Protein AF-A0ABD5MRA9-F1 (afdb_monomer_lite)

Secondary structure (DSSP, 8-state):
-EETTS-HHHHHHHHHHHT-SEEEEEETTEEEEEEEHHHHHHTTSS--

Radius of gyration: 10.7 Å; chains: 1; bounding box: 27×20×23 Å

InterPro domains:
  IPR000644 CBS domain [PF00571] (3-42)
  IPR046342 CBS domain superfamily [G3DSA:3.10.580.10] (1-46)
  IPR046342 CBS domain superfamily [SSF54631] (3-42)

Organism: NCBI:txid2175149

pLDDT: mean 83.26, std 11.56, range [41.62, 91.81]

Foldseek 3Di:
DEEPPDDLVVVLVCCVVVVHQKDFYDDPRHGPDIDGPVNSVVVVVVPD

Sequence (48 aa):
MIDRRDSTQVALSQLIQSDVDALPVTRDGAVVGIVTMTAIRDGRSEGA

Structure (mmCIF, N/CA/C/O backbone):
data_AF-A0ABD5MRA9-F1
#
_entry.id   AF-A0ABD5MRA9-F1
#
loop_
_atom_site.group_PDB
_atom_site.id
_atom_site.type_symbol
_atom_site.label_atom_id
_atom_site.label_alt_id
_atom_site.label_comp_id
_atom_site.label_asym_id
_atom_site.label_entity_id
_atom_site.label_seq_id
_atom_site.pdbx_PDB_ins_code
_atom_site.Cartn_x
_atom_site.Cartn_y
_atom_site.Cartn_z
_atom_site.occupancy
_atom_site.B_iso_or_equiv
_atom_site.auth_seq_id
_atom_site.auth_comp_id
_atom_site.auth_asym_id
_atom_site.auth_atom_id
_atom_site.pdbx_PDB_model_num
ATOM 1 N N . MET A 1 1 ? -0.055 8.899 -0.713 1.00 69.81 1 MET A N 1
ATOM 2 C CA . MET A 1 1 ? 0.652 8.545 -1.969 1.00 69.81 1 MET A CA 1
ATOM 3 C C . MET A 1 1 ? 2.090 8.981 -1.786 1.00 69.81 1 MET A C 1
ATOM 5 O O . MET A 1 1 ? 2.295 10.078 -1.280 1.00 69.81 1 MET A O 1
ATOM 9 N N . ILE A 1 2 ? 3.046 8.127 -2.137 1.00 84.44 2 ILE A N 1
ATOM 10 C CA . ILE A 1 2 ? 4.483 8.334 -1.888 1.00 84.44 2 ILE A CA 1
ATOM 11 C C . ILE A 1 2 ? 5.246 8.278 -3.206 1.00 84.44 2 ILE A C 1
ATOM 13 O O . ILE A 1 2 ? 4.907 7.485 -4.087 1.00 84.44 2 ILE A O 1
ATOM 17 N N . ASP A 1 3 ? 6.267 9.116 -3.346 1.00 87.12 3 ASP A N 1
ATOM 18 C CA . ASP A 1 3 ? 7.191 9.053 -4.471 1.00 87.12 3 ASP A CA 1
ATOM 19 C C . ASP A 1 3 ? 8.247 7.967 -4.227 1.00 87.12 3 ASP A C 1
ATOM 21 O O . ASP A 1 3 ? 8.605 7.657 -3.092 1.00 87.12 3 ASP A O 1
ATOM 25 N N . ARG A 1 4 ? 8.800 7.386 -5.294 1.00 79.81 4 ARG A N 1
ATOM 26 C CA . ARG A 1 4 ? 9.880 6.389 -5.190 1.00 79.81 4 ARG A CA 1
ATOM 27 C C . ARG A 1 4 ? 11.123 6.897 -4.444 1.00 79.81 4 ARG A C 1
ATOM 29 O O . ARG A 1 4 ? 11.927 6.084 -3.994 1.00 79.81 4 ARG A O 1
ATOM 36 N N . ARG A 1 5 ? 11.327 8.211 -4.361 1.00 81.56 5 ARG A N 1
ATOM 37 C CA . ARG A 1 5 ? 12.445 8.821 -3.626 1.00 81.56 5 ARG A CA 1
ATOM 38 C C . ARG A 1 5 ? 12.188 8.948 -2.125 1.00 81.56 5 ARG A C 1
ATOM 40 O O . ARG A 1 5 ? 13.126 9.265 -1.397 1.00 81.56 5 ARG A O 1
ATOM 47 N N . ASP A 1 6 ? 10.960 8.713 -1.672 1.00 85.88 6 ASP A N 1
ATOM 48 C CA . ASP A 1 6 ? 10.627 8.756 -0.255 1.00 85.88 6 ASP A CA 1
ATOM 49 C C . ASP A 1 6 ? 11.230 7.559 0.490 1.00 85.88 6 ASP A C 1
ATOM 51 O O . ASP A 1 6 ? 11.218 6.417 0.027 1.00 85.88 6 ASP A O 1
ATOM 55 N N . SER A 1 7 ? 11.748 7.822 1.688 1.00 86.25 7 SER A N 1
ATOM 56 C CA . SER A 1 7 ? 12.289 6.786 2.565 1.00 86.25 7 SER A CA 1
ATOM 57 C C . SER A 1 7 ? 11.185 5.895 3.135 1.00 86.25 7 SER A C 1
ATOM 59 O O . SER A 1 7 ? 10.058 6.334 3.374 1.00 86.25 7 SER A O 1
ATOM 61 N N . THR A 1 8 ? 11.544 4.669 3.518 1.00 83.81 8 THR A N 1
ATOM 62 C CA . THR A 1 8 ? 10.641 3.707 4.173 1.00 83.81 8 THR A CA 1
ATOM 63 C C . THR A 1 8 ? 9.947 4.279 5.420 1.00 83.81 8 THR A C 1
ATOM 65 O O . THR A 1 8 ? 8.802 3.942 5.707 1.00 83.81 8 THR A O 1
ATOM 68 N N . GLN A 1 9 ? 10.600 5.193 6.147 1.00 86.56 9 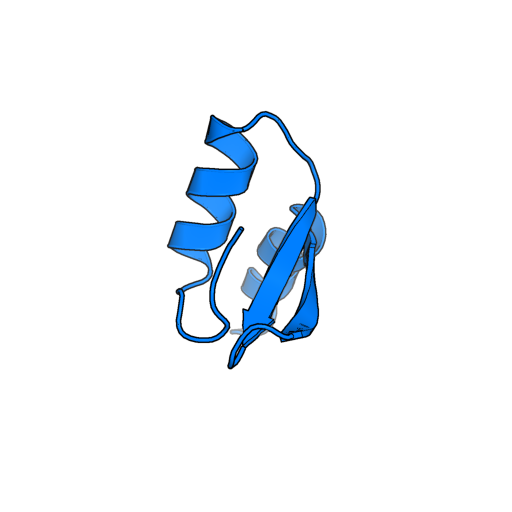GLN A N 1
ATOM 69 C CA . GLN A 1 9 ? 10.008 5.879 7.300 1.00 86.56 9 GLN A CA 1
ATOM 70 C C . GLN A 1 9 ? 8.850 6.813 6.913 1.00 86.56 9 GLN A C 1
ATOM 72 O O . GLN A 1 9 ? 7.861 6.889 7.638 1.00 86.56 9 GLN A O 1
ATOM 77 N N . VAL A 1 10 ? 8.947 7.503 5.772 1.00 88.94 10 VAL A N 1
ATOM 78 C CA . VAL A 1 10 ? 7.873 8.368 5.255 1.00 88.94 10 VAL A CA 1
ATOM 79 C C . VAL A 1 10 ? 6.676 7.513 4.853 1.00 88.94 10 VAL A C 1
ATOM 81 O O . VAL A 1 10 ? 5.547 7.821 5.233 1.00 88.94 10 VAL A O 1
ATOM 84 N N . ALA A 1 11 ? 6.932 6.398 4.165 1.00 88.12 11 ALA A N 1
ATOM 85 C CA . ALA A 1 11 ? 5.902 5.431 3.806 1.00 88.12 11 ALA A CA 1
ATOM 86 C C . ALA A 1 11 ? 5.184 4.866 5.044 1.00 88.12 11 ALA A C 1
ATOM 88 O O . ALA A 1 11 ? 3.957 4.840 5.081 1.00 88.12 11 ALA A O 1
ATOM 89 N N . LEU A 1 12 ? 5.935 4.488 6.085 1.00 86.81 12 LEU A N 1
ATOM 90 C CA . LEU A 1 12 ? 5.376 3.979 7.339 1.00 86.81 12 LEU A CA 1
ATOM 91 C C . LEU A 1 12 ? 4.505 5.018 8.053 1.00 86.81 12 LEU A C 1
ATOM 93 O O . LEU A 1 12 ? 3.395 4.704 8.476 1.00 86.81 12 LEU A O 1
ATOM 97 N N . SER A 1 13 ? 4.987 6.256 8.164 1.00 89.38 13 SER A N 1
ATOM 98 C CA . SER A 1 13 ? 4.215 7.342 8.770 1.00 89.38 13 SER A CA 1
ATOM 99 C C . SER A 1 13 ? 2.912 7.599 8.015 1.00 89.38 13 SER A C 1
ATOM 101 O O . SER A 1 13 ? 1.880 7.780 8.652 1.00 89.38 13 SER A O 1
ATOM 103 N N . GLN A 1 14 ? 2.924 7.567 6.678 1.00 89.19 14 GLN A N 1
ATOM 104 C CA . GLN A 1 14 ? 1.707 7.747 5.881 1.00 89.19 14 GLN A CA 1
ATOM 105 C C . GLN A 1 14 ? 0.721 6.580 6.014 1.00 89.19 14 GLN A C 1
ATOM 107 O O . GLN A 1 14 ? -0.481 6.839 6.066 1.00 89.19 14 GLN A O 1
ATOM 112 N N . LEU A 1 15 ? 1.202 5.331 6.084 1.00 89.12 15 LEU A N 1
ATOM 113 C CA . LEU A 1 15 ? 0.354 4.151 6.320 1.00 89.12 15 LEU A CA 1
ATOM 114 C C . LEU A 1 15 ? -0.406 4.302 7.644 1.00 89.12 15 LEU A C 1
ATOM 116 O O . LEU A 1 15 ? -1.622 4.150 7.681 1.00 89.12 15 LEU A O 1
ATOM 120 N N . ILE A 1 16 ? 0.306 4.698 8.706 1.00 88.88 16 ILE A N 1
ATOM 121 C CA . ILE A 1 16 ? -0.267 4.911 10.042 1.00 88.88 16 ILE A CA 1
ATOM 122 C C . ILE A 1 16 ? -1.229 6.104 10.054 1.00 88.88 16 ILE A C 1
ATOM 124 O O . ILE A 1 16 ? -2.327 6.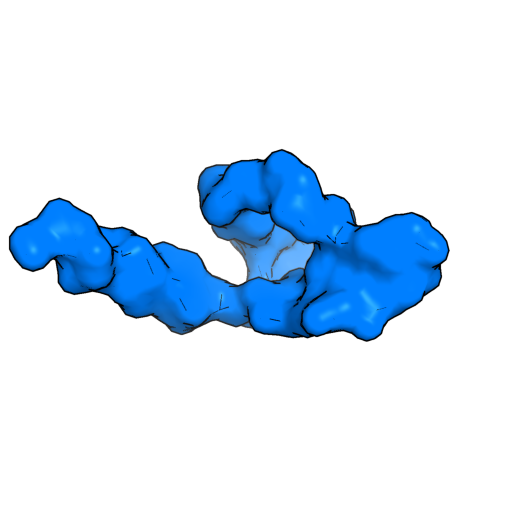002 10.584 1.00 88.88 16 ILE A O 1
ATOM 128 N N . GLN A 1 17 ? -0.830 7.245 9.485 1.00 90.50 17 GLN A N 1
ATOM 129 C CA . GLN A 1 17 ? -1.651 8.461 9.501 1.00 90.50 17 GLN A CA 1
ATOM 130 C C . GLN A 1 17 ? -2.932 8.329 8.679 1.00 90.50 17 GLN A C 1
ATOM 132 O O . GLN A 1 17 ? -3.931 8.961 9.010 1.00 90.50 17 GLN A O 1
ATOM 137 N N . SER A 1 18 ? -2.889 7.547 7.602 1.00 88.19 18 SER A N 1
ATOM 138 C CA . SER A 1 18 ? -4.034 7.370 6.707 1.00 88.19 18 SER A CA 1
ATOM 139 C C . SER A 1 18 ? -4.902 6.167 7.084 1.00 88.19 18 SER A C 1
ATOM 141 O O . SER A 1 18 ? -5.919 5.969 6.431 1.00 88.19 18 SER A O 1
ATOM 143 N N . ASP A 1 19 ? -4.505 5.380 8.094 1.00 89.88 19 ASP A N 1
ATOM 144 C CA . ASP A 1 19 ? -5.149 4.117 8.489 1.00 89.88 19 ASP A CA 1
ATOM 145 C C . ASP A 1 19 ? -5.341 3.158 7.296 1.00 89.88 19 ASP A C 1
ATOM 147 O O . ASP A 1 19 ? -6.412 2.605 7.060 1.00 89.88 19 ASP A O 1
ATOM 151 N N . VAL A 1 20 ? -4.289 3.007 6.481 1.00 89.50 20 VAL A N 1
ATOM 152 C CA . VAL A 1 20 ? -4.288 2.118 5.308 1.00 89.50 20 VAL A CA 1
ATOM 153 C C . VAL A 1 20 ? -3.134 1.129 5.374 1.00 89.50 20 VAL A C 1
ATOM 155 O O . VAL A 1 20 ? -2.019 1.473 5.761 1.00 89.50 20 VAL A O 1
ATOM 158 N N . ASP A 1 21 ? -3.376 -0.096 4.914 1.00 87.25 21 ASP A N 1
ATOM 1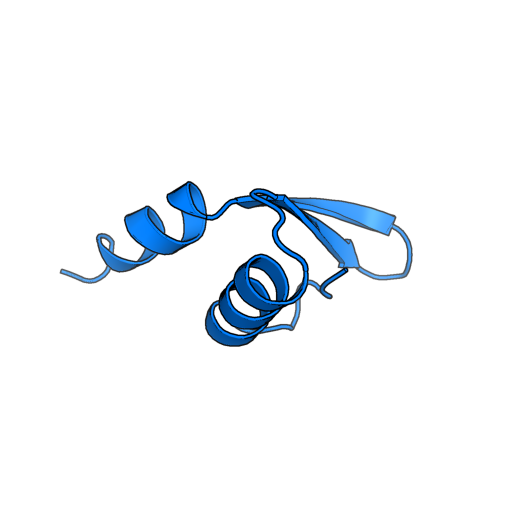59 C CA . ASP A 1 21 ? -2.370 -1.167 4.924 1.00 87.25 21 ASP A CA 1
ATOM 160 C C . ASP A 1 21 ? -1.403 -1.120 3.732 1.00 87.25 21 ASP A C 1
ATOM 162 O O . ASP A 1 21 ? -0.361 -1.789 3.735 1.00 87.25 21 ASP A O 1
ATOM 166 N N . ALA A 1 22 ? -1.740 -0.334 2.705 1.00 89.31 22 ALA A N 1
ATOM 167 C CA . ALA A 1 22 ? -0.982 -0.223 1.469 1.00 89.31 22 ALA A CA 1
ATOM 168 C C . ALA A 1 22 ? -0.989 1.204 0.904 1.00 89.31 22 ALA A C 1
ATOM 170 O O . ALA A 1 22 ? -2.015 1.883 0.892 1.00 89.31 22 ALA A O 1
ATOM 171 N N . LEU A 1 23 ? 0.153 1.632 0.365 1.00 90.19 23 LEU A N 1
ATOM 172 C CA . LEU A 1 23 ? 0.311 2.897 -0.343 1.00 90.19 23 LEU A CA 1
ATOM 173 C C . LEU A 1 23 ? 0.858 2.666 -1.754 1.00 90.19 23 LEU A C 1
ATOM 175 O O . LEU A 1 23 ? 1.885 1.998 -1.912 1.00 90.19 23 LEU A O 1
ATOM 179 N N . PRO A 1 24 ? 0.231 3.253 -2.788 1.00 90.19 24 PRO A N 1
ATOM 180 C CA . PRO A 1 24 ? 0.803 3.257 -4.123 1.00 90.19 24 PRO A CA 1
ATOM 181 C C . PRO A 1 24 ? 2.045 4.153 -4.154 1.00 90.19 24 PRO A C 1
ATOM 183 O O . PRO A 1 24 ? 2.030 5.285 -3.654 1.00 90.19 24 PRO A O 1
ATOM 186 N N . VAL A 1 25 ? 3.105 3.631 -4.769 1.00 90.75 25 VAL A N 1
ATOM 187 C CA . VAL A 1 25 ? 4.342 4.357 -5.051 1.00 90.75 25 VAL A CA 1
ATOM 188 C C . VAL A 1 25 ? 4.268 4.889 -6.470 1.00 90.75 25 VAL A C 1
ATOM 190 O O . VAL A 1 25 ? 4.113 4.120 -7.423 1.00 90.75 25 VAL A O 1
ATOM 193 N N . THR A 1 26 ? 4.409 6.199 -6.616 1.00 91.06 26 THR A N 1
ATOM 194 C CA . THR A 1 26 ? 4.440 6.862 -7.917 1.00 91.06 26 THR A CA 1
ATOM 195 C C . THR A 1 26 ? 5.845 7.301 -8.296 1.00 91.06 26 THR A C 1
ATOM 197 O O . THR A 1 26 ? 6.690 7.553 -7.441 1.00 91.06 26 THR A O 1
ATOM 200 N N . ARG A 1 27 ? 6.102 7.398 -9.598 1.00 87.56 27 ARG A N 1
ATOM 201 C CA . ARG A 1 27 ? 7.289 8.033 -10.166 1.00 87.56 27 ARG A CA 1
ATOM 202 C C . ARG A 1 27 ? 6.895 8.686 -11.484 1.00 87.56 27 ARG A C 1
ATOM 204 O O . ARG A 1 27 ? 6.284 8.029 -12.321 1.00 87.56 27 ARG A O 1
ATOM 211 N N . ASP A 1 28 ? 7.226 9.964 -11.649 1.00 89.00 28 ASP A N 1
ATOM 212 C CA . ASP A 1 28 ? 6.911 10.733 -12.863 1.00 89.00 28 ASP A CA 1
ATOM 213 C C . ASP A 1 28 ? 5.404 10.678 -13.224 1.00 89.00 28 ASP A C 1
ATOM 215 O O . ASP A 1 28 ? 5.015 10.583 -14.384 1.00 89.00 28 ASP A O 1
ATOM 219 N N . GLY A 1 29 ? 4.539 10.688 -12.199 1.00 88.44 29 GLY A N 1
ATOM 220 C CA . GLY A 1 29 ? 3.078 10.624 -12.346 1.00 88.44 29 GLY A CA 1
ATOM 221 C C . GLY A 1 29 ? 2.496 9.228 -12.610 1.00 88.44 29 GLY A C 1
ATOM 222 O O . GLY A 1 29 ? 1.277 9.082 -12.624 1.00 88.44 29 GLY A O 1
ATOM 223 N N . ALA A 1 30 ? 3.328 8.196 -12.769 1.00 89.25 30 ALA A N 1
ATOM 224 C CA . ALA A 1 30 ? 2.888 6.817 -12.974 1.00 89.25 30 ALA A CA 1
ATOM 225 C C . ALA A 1 30 ? 3.010 5.988 -11.687 1.00 89.25 30 ALA A C 1
ATOM 227 O O . ALA A 1 30 ? 3.995 6.113 -10.961 1.00 89.25 30 ALA A O 1
ATOM 228 N N . VAL A 1 31 ? 2.046 5.103 -11.411 1.00 91.06 31 VAL A N 1
ATOM 229 C CA . VAL A 1 31 ? 2.167 4.114 -10.325 1.00 91.06 31 VAL A CA 1
ATOM 230 C C . VAL A 1 31 ? 3.167 3.044 -10.753 1.00 91.06 31 VAL A C 1
ATOM 232 O O . VAL A 1 31 ? 2.959 2.352 -11.745 1.00 91.06 31 VAL A O 1
ATOM 235 N N . VAL A 1 32 ? 4.255 2.914 -9.999 1.00 91.81 32 VAL A N 1
ATOM 236 C CA . VAL A 1 32 ? 5.353 1.978 -10.288 1.00 91.81 32 VAL A CA 1
ATOM 237 C C . VAL A 1 32 ? 5.455 0.842 -9.274 1.00 91.81 32 VAL A C 1
ATOM 239 O O . VAL A 1 32 ? 6.279 -0.053 -9.446 1.00 91.81 32 VAL A O 1
ATOM 242 N N . GLY A 1 33 ? 4.647 0.865 -8.213 1.00 88.19 33 GLY A N 1
ATOM 243 C CA . GLY A 1 33 ? 4.636 -0.185 -7.202 1.00 88.19 33 GLY A CA 1
ATOM 244 C C . GLY A 1 33 ? 3.661 0.085 -6.064 1.00 88.19 33 GLY A C 1
ATOM 245 O O . GLY A 1 33 ? 2.960 1.097 -6.045 1.00 88.19 33 GLY A O 1
ATOM 246 N N . ILE A 1 34 ? 3.635 -0.840 -5.107 1.00 90.81 34 ILE A N 1
ATOM 247 C CA . ILE A 1 34 ? 2.829 -0.758 -3.889 1.00 90.81 34 ILE A CA 1
ATOM 248 C C . ILE A 1 34 ? 3.743 -1.080 -2.710 1.00 90.81 34 ILE A C 1
ATOM 250 O O . ILE A 1 34 ? 4.473 -2.069 -2.740 1.00 90.81 34 ILE A O 1
ATOM 254 N N . VAL A 1 35 ? 3.695 -0.248 -1.675 1.00 89.88 35 VAL A N 1
ATOM 255 C CA . VAL A 1 35 ? 4.327 -0.514 -0.382 1.00 89.88 35 VAL A CA 1
ATOM 256 C C . VAL A 1 35 ? 3.244 -0.914 0.604 1.00 89.88 35 VAL A C 1
ATOM 258 O O . VAL A 1 35 ? 2.240 -0.219 0.727 1.00 89.88 35 VAL A O 1
ATOM 261 N N . THR A 1 36 ? 3.454 -2.019 1.315 1.00 89.31 36 THR A N 1
ATOM 262 C CA . THR A 1 36 ? 2.566 -2.480 2.387 1.00 89.31 36 THR A CA 1
ATOM 263 C C . THR A 1 36 ? 3.260 -2.422 3.739 1.00 89.31 36 THR A C 1
ATOM 265 O O . THR A 1 36 ? 4.492 -2.436 3.827 1.00 89.31 36 THR A O 1
ATOM 268 N N . MET A 1 37 ? 2.468 -2.403 4.810 1.00 86.12 37 MET A N 1
ATOM 269 C CA . MET A 1 37 ? 2.976 -2.465 6.184 1.00 86.12 37 MET A CA 1
ATOM 270 C C . MET A 1 37 ? 3.894 -3.682 6.406 1.00 86.12 37 MET A C 1
ATOM 272 O O . MET A 1 37 ? 4.934 -3.564 7.054 1.00 86.12 37 MET A O 1
ATOM 276 N N . THR A 1 38 ? 3.540 -4.840 5.837 1.00 86.69 38 THR A N 1
ATOM 277 C CA . THR A 1 38 ? 4.341 -6.072 5.908 1.00 86.69 38 THR A CA 1
ATOM 278 C C . THR A 1 38 ? 5.667 -5.923 5.171 1.00 86.69 38 THR A C 1
ATOM 280 O O . THR A 1 38 ? 6.705 -6.212 5.750 1.00 86.69 38 THR A O 1
ATOM 283 N N . ALA A 1 39 ? 5.667 -5.363 3.955 1.00 85.56 39 ALA A N 1
ATOM 284 C CA . ALA A 1 39 ? 6.898 -5.148 3.190 1.00 85.56 39 ALA A CA 1
ATOM 285 C C . ALA A 1 39 ? 7.899 -4.238 3.928 1.00 85.56 39 ALA A C 1
ATOM 287 O O . ALA A 1 39 ? 9.103 -4.478 3.897 1.00 85.56 39 ALA A O 1
ATOM 288 N N . ILE A 1 40 ? 7.408 -3.215 4.640 1.00 84.69 40 ILE A N 1
ATOM 289 C CA . ILE A 1 40 ? 8.252 -2.351 5.482 1.00 84.69 40 ILE A CA 1
ATOM 290 C C . ILE A 1 40 ? 8.825 -3.115 6.682 1.00 84.69 40 ILE A C 1
ATOM 292 O O . ILE A 1 40 ? 9.967 -2.877 7.080 1.00 84.69 40 ILE A O 1
ATOM 296 N N . ARG A 1 41 ? 8.029 -3.997 7.294 1.00 83.00 41 ARG A N 1
ATOM 297 C CA . ARG A 1 41 ? 8.460 -4.805 8.442 1.00 83.00 41 ARG A CA 1
ATOM 298 C C . ARG A 1 41 ? 9.514 -5.831 8.028 1.00 83.00 41 ARG A C 1
ATOM 300 O O . ARG A 1 41 ? 10.539 -5.903 8.699 1.00 83.00 41 ARG A O 1
ATOM 307 N N . ASP A 1 42 ? 9.296 -6.520 6.915 1.00 80.94 42 ASP A N 1
ATOM 308 C CA . ASP A 1 42 ? 10.185 -7.560 6.389 1.00 80.94 42 ASP A CA 1
ATOM 309 C C . ASP A 1 42 ? 11.482 -6.969 5.823 1.00 80.94 42 ASP A C 1
ATOM 311 O O .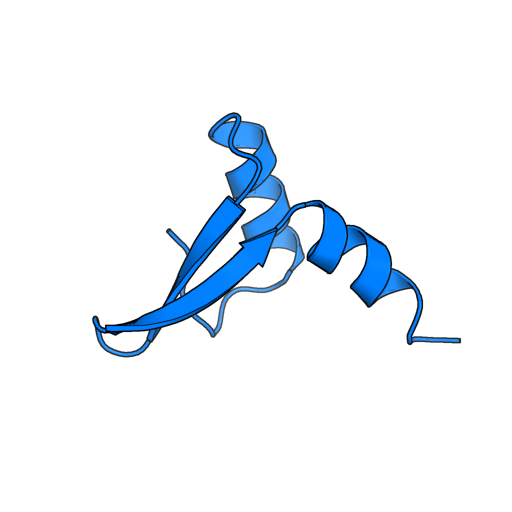 ASP A 1 42 ? 12.563 -7.502 6.055 1.00 80.94 42 ASP A O 1
ATOM 315 N N . GLY A 1 43 ? 11.418 -5.797 5.180 1.00 68.50 43 GLY A N 1
ATOM 316 C CA . GLY A 1 43 ? 12.604 -5.098 4.674 1.00 68.50 43 GLY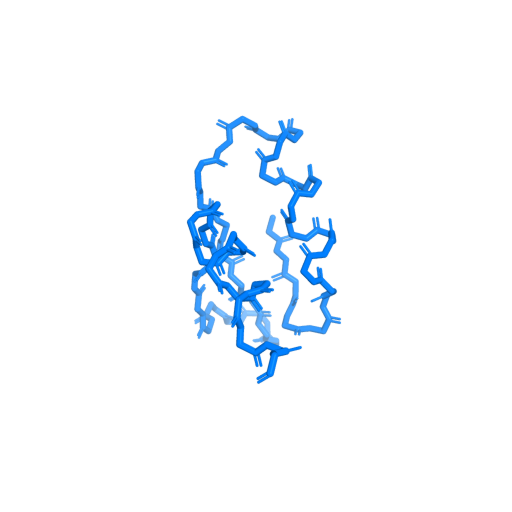 A CA 1
ATOM 317 C C . GLY A 1 43 ? 13.585 -4.640 5.764 1.00 68.50 43 GLY A C 1
ATOM 318 O O . GLY A 1 43 ? 14.726 -4.302 5.457 1.00 68.50 43 GLY A O 1
ATOM 319 N N . ARG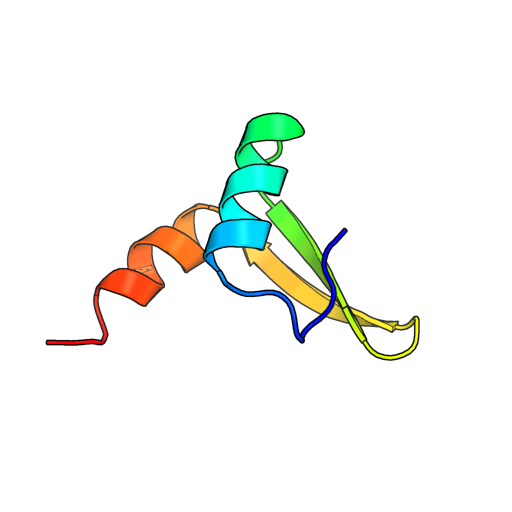 A 1 44 ? 13.189 -4.645 7.049 1.00 59.88 44 ARG A N 1
ATOM 320 C CA . ARG A 1 44 ? 14.117 -4.429 8.178 1.00 59.88 44 ARG A CA 1
ATOM 321 C C . ARG A 1 44 ? 14.910 -5.682 8.567 1.00 59.88 44 ARG A C 1
ATOM 323 O O . ARG A 1 44 ? 15.781 -5.579 9.427 1.00 59.88 44 ARG A O 1
ATOM 330 N N . SER A 1 45 ? 14.635 -6.830 7.949 1.00 54.84 45 SER A N 1
ATOM 331 C CA . SER A 1 45 ? 15.274 -8.116 8.249 1.00 54.84 45 SER A CA 1
ATOM 332 C C . SER A 1 45 ? 16.365 -8.529 7.252 1.00 54.84 45 SER A C 1
ATOM 334 O O . SER A 1 45 ? 17.070 -9.493 7.523 1.00 54.84 45 SER A O 1
ATOM 336 N N . GLU A 1 46 ? 16.578 -7.790 6.158 1.00 51.94 46 GLU A N 1
ATOM 337 C CA . GLU A 1 46 ? 17.639 -8.064 5.162 1.00 51.94 46 GLU A CA 1
ATOM 338 C C . GLU A 1 46 ? 18.900 -7.196 5.355 1.00 51.94 46 GLU A C 1
ATOM 340 O O . GLU A 1 46 ? 19.622 -6.879 4.413 1.00 51.94 46 GLU A O 1
ATOM 345 N N . GLY A 1 47 ? 19.165 -6.788 6.598 1.00 54.69 47 GLY A N 1
ATOM 346 C CA . GLY A 1 47 ? 20.361 -6.037 6.996 1.00 54.69 47 GLY A CA 1
ATOM 347 C C . GLY A 1 47 ? 21.139 -6.696 8.136 1.00 54.69 47 GLY A C 1
ATOM 348 O O . GLY A 1 47 ? 21.642 -5.974 8.996 1.00 54.69 47 GLY A O 1
ATOM 349 N N . ALA A 1 48 ? 21.174 -8.034 8.178 1.00 41.62 48 ALA A N 1
ATOM 350 C CA . ALA A 1 48 ? 21.945 -8.836 9.134 1.00 41.62 48 ALA A CA 1
ATOM 351 C C . ALA A 1 48 ? 23.053 -9.627 8.428 1.00 41.62 48 ALA A C 1
ATOM 353 O O . ALA A 1 48 ? 22.779 -10.158 7.328 1.00 41.62 48 ALA A O 1
#